Protein AF-A0A382CGW2-F1 (afdb_monomer_lite)

pLDDT: mean 83.64, std 21.21, range [32.06, 98.31]

Foldseek 3Di:
DDDDDDDDDDDDDDDDDDDDPDDDPDDPPQPQQADAPDDFDDWDWDQDPNATWTQDPVRDTAAAPCVVCVVPDDCVVVVVVCVVCDVVRSVVVVVLVVVLCVLLLVQLVCCNGRVDGDDQPDDPSSVVSSVVNVCCVVPPCVPPPHHNDRQTKDDDPPYHIYD

Secondary structure (DSSP, 8-state):
------PPP------------------------B---S-PPPPEEEEETTEEEEE-TTS-EE-BHHHHHHHHS--HHHHHHHHHH-HHHHHHHHHHHHHHHHHHHHHHHHHHHHSSPPP--S-HHHHHHHHHHHHHHHHTGGG---B--SS--EEETTTEEE-

Structure (mmCIF, N/CA/C/O backbone):
data_AF-A0A382CGW2-F1
#
_entry.id   AF-A0A382CGW2-F1
#
loop_
_atom_site.group_PDB
_atom_site.id
_atom_site.type_symbol
_atom_site.label_atom_id
_atom_site.label_alt_id
_atom_site.label_comp_id
_atom_site.label_asym_id
_atom_site.label_entity_id
_atom_site.label_seq_id
_atom_site.pdbx_PDB_ins_code
_atom_site.Cartn_x
_atom_site.Cartn_y
_atom_site.Cartn_z
_atom_site.occupancy
_atom_site.B_iso_or_equiv
_atom_site.auth_seq_id
_atom_site.auth_comp_id
_atom_site.auth_asym_id
_atom_site.auth_atom_id
_atom_site.pdbx_PDB_model_num
ATOM 1 N N . MET A 1 1 ? 32.982 -13.753 -41.985 1.00 44.22 1 MET A N 1
ATOM 2 C CA . MET A 1 1 ? 34.253 -13.202 -41.466 1.00 44.22 1 MET A CA 1
ATOM 3 C C . MET A 1 1 ? 34.739 -12.205 -42.507 1.00 44.22 1 MET A C 1
ATOM 5 O O . MET A 1 1 ? 35.572 -12.526 -43.340 1.00 44.22 1 MET A O 1
ATOM 9 N N . GLU A 1 2 ? 34.082 -11.048 -42.547 1.00 34.72 2 GLU A N 1
ATOM 10 C CA . GLU A 1 2 ? 34.186 -10.069 -43.630 1.00 34.72 2 GLU A CA 1
ATOM 11 C C . GLU A 1 2 ? 34.467 -8.681 -43.047 1.00 34.72 2 GLU A C 1
ATOM 13 O O . GLU A 1 2 ? 33.738 -8.213 -42.178 1.00 34.72 2 GLU A O 1
ATOM 18 N N . LYS A 1 3 ? 35.515 -8.052 -43.595 1.00 36.25 3 LYS A N 1
ATOM 19 C CA . LYS A 1 3 ? 35.809 -6.609 -43.636 1.00 36.25 3 LYS A CA 1
ATOM 20 C C . LYS A 1 3 ? 36.125 -5.887 -42.319 1.00 36.25 3 LYS A C 1
ATOM 22 O O . LYS A 1 3 ? 35.376 -5.044 -41.843 1.00 36.25 3 LYS A O 1
ATOM 27 N N . TYR A 1 4 ? 37.358 -6.092 -41.857 1.00 40.78 4 TYR A N 1
ATOM 28 C CA . TYR A 1 4 ? 38.163 -5.021 -41.261 1.00 40.78 4 TYR A CA 1
ATOM 29 C C . TYR A 1 4 ? 38.607 -4.062 -42.378 1.00 40.78 4 TYR A C 1
ATOM 31 O O . TYR A 1 4 ? 39.381 -4.465 -43.245 1.00 40.78 4 TYR A O 1
ATOM 39 N N . ILE A 1 5 ? 38.140 -2.813 -42.369 1.00 45.03 5 ILE A N 1
ATOM 40 C CA . ILE A 1 5 ? 38.744 -1.731 -43.157 1.00 45.03 5 ILE A CA 1
ATOM 41 C C . ILE A 1 5 ? 39.208 -0.651 -42.182 1.00 45.03 5 ILE A C 1
ATOM 43 O O . ILE A 1 5 ? 38.418 0.007 -41.513 1.00 45.03 5 ILE A O 1
ATOM 47 N N . MET A 1 6 ? 40.532 -0.561 -42.096 1.00 38.56 6 MET A N 1
ATOM 48 C CA . MET A 1 6 ? 41.325 0.445 -41.405 1.00 38.56 6 MET A CA 1
ATOM 49 C C . MET A 1 6 ? 41.441 1.690 -42.285 1.00 38.56 6 MET A C 1
ATOM 51 O O . MET A 1 6 ? 42.332 1.747 -43.135 1.00 38.56 6 MET A O 1
ATOM 55 N N . GLU A 1 7 ? 40.602 2.702 -42.075 1.00 43.59 7 GLU A N 1
ATOM 56 C CA . GLU A 1 7 ? 40.864 4.018 -42.663 1.00 43.59 7 GLU A CA 1
ATOM 57 C C . GLU A 1 7 ? 41.687 4.892 -41.718 1.00 43.59 7 GLU A C 1
ATOM 59 O O . GLU A 1 7 ? 41.378 5.099 -40.545 1.00 43.59 7 GLU A O 1
ATOM 64 N N . HIS A 1 8 ? 42.817 5.313 -42.276 1.00 38.75 8 HIS A N 1
ATOM 65 C CA . HIS A 1 8 ? 43.905 6.014 -41.636 1.00 38.75 8 HIS A CA 1
ATOM 66 C C . HIS A 1 8 ? 43.581 7.489 -41.397 1.00 38.75 8 HIS A C 1
ATOM 68 O O . HIS A 1 8 ? 43.005 8.191 -42.224 1.00 38.75 8 HIS A O 1
ATOM 74 N N . ILE A 1 9 ? 44.080 7.934 -40.252 1.00 35.62 9 ILE A N 1
ATOM 75 C CA . ILE A 1 9 ? 44.274 9.301 -39.787 1.00 35.62 9 ILE A CA 1
ATOM 76 C C . ILE A 1 9 ? 44.936 10.172 -40.864 1.00 35.62 9 ILE A C 1
ATOM 78 O O . ILE A 1 9 ? 46.067 9.904 -41.259 1.00 35.62 9 ILE A O 1
ATOM 82 N N . LEU A 1 10 ? 44.292 11.283 -41.227 1.00 32.94 10 LEU A N 1
ATOM 83 C CA . LEU A 1 10 ? 44.952 12.479 -41.760 1.00 32.94 10 LEU A CA 1
ATOM 84 C C . LEU A 1 10 ? 44.208 13.731 -41.266 1.00 32.94 10 LEU A C 1
ATOM 86 O O . LEU A 1 10 ? 43.378 14.297 -41.970 1.00 32.94 10 LEU A O 1
ATOM 90 N N . VAL A 1 11 ? 44.519 14.184 -40.048 1.00 38.72 11 VAL A N 1
ATOM 91 C CA . VAL A 1 11 ? 44.138 15.529 -39.584 1.00 38.72 11 VAL A CA 1
ATOM 92 C C . VAL A 1 11 ? 45.384 16.406 -39.619 1.00 38.72 11 VAL A C 1
ATOM 94 O O . VAL A 1 11 ? 46.291 16.261 -38.801 1.00 38.72 11 VAL A O 1
ATOM 97 N N . LYS A 1 12 ? 45.435 17.305 -40.608 1.00 38.62 12 LYS A N 1
ATOM 98 C CA . LYS A 1 12 ? 46.394 18.412 -40.656 1.00 38.62 12 LYS A CA 1
ATOM 99 C C . LYS A 1 12 ? 46.045 19.423 -39.559 1.00 38.62 12 LYS A C 1
ATOM 101 O O . LYS A 1 12 ? 44.896 19.827 -39.422 1.00 38.62 12 LYS A O 1
ATOM 106 N N . HIS A 1 13 ? 47.060 19.817 -38.799 1.00 35.34 13 HIS A N 1
ATOM 107 C CA . HIS A 1 13 ? 47.051 20.923 -37.842 1.00 35.34 13 HIS A CA 1
ATOM 108 C C . HIS A 1 13 ? 46.868 22.271 -38.560 1.00 35.34 13 HIS A C 1
ATOM 110 O O . HIS A 1 13 ? 47.618 22.532 -39.498 1.00 35.34 13 HIS A O 1
ATOM 116 N N . GLN A 1 14 ? 45.957 23.127 -38.077 1.00 34.22 14 GLN A N 1
ATOM 117 C CA . GLN A 1 14 ? 46.164 24.581 -37.954 1.00 34.22 14 GLN A CA 1
ATOM 118 C C . GLN A 1 14 ? 45.069 25.242 -37.083 1.00 34.22 14 GLN A C 1
ATOM 120 O O . GLN A 1 14 ? 43.894 25.226 -37.424 1.00 34.22 14 GLN A O 1
ATOM 125 N N . GLU A 1 15 ? 45.521 25.729 -35.922 1.00 34.91 15 GLU A N 1
ATOM 126 C CA . GLU A 1 15 ? 45.178 26.950 -35.164 1.00 34.91 15 GLU A CA 1
ATOM 127 C C . GLU A 1 15 ? 43.746 27.528 -35.141 1.00 34.91 15 GLU A C 1
ATOM 129 O O . GLU A 1 15 ? 43.157 27.855 -36.165 1.00 34.91 15 GLU A O 1
ATOM 134 N N . GLY A 1 16 ? 43.278 27.839 -33.921 1.00 32.06 16 GLY A N 1
ATOM 135 C CA . GLY A 1 16 ? 42.316 28.923 -33.676 1.00 32.06 16 GLY A CA 1
ATOM 136 C C . GLY A 1 16 ? 41.074 28.517 -32.886 1.00 32.06 16 GLY A C 1
ATOM 137 O O . GLY A 1 16 ? 40.028 28.236 -33.456 1.00 32.06 16 GLY A O 1
ATOM 138 N N . ALA A 1 17 ? 41.177 28.514 -31.557 1.00 42.03 17 ALA A N 1
ATOM 139 C CA . ALA A 1 17 ? 40.049 28.324 -30.652 1.00 42.03 17 ALA A CA 1
ATOM 140 C C . ALA A 1 17 ? 39.025 29.463 -30.784 1.00 42.03 17 ALA A C 1
ATOM 142 O O . ALA A 1 17 ? 39.394 30.615 -30.575 1.00 42.03 17 ALA A O 1
ATOM 143 N N . LEU A 1 18 ? 37.757 29.132 -31.067 1.00 34.47 18 LEU A N 1
ATOM 144 C CA . LEU A 1 18 ? 36.552 29.857 -30.634 1.00 34.47 18 LEU A CA 1
ATOM 145 C C . LEU A 1 18 ? 35.270 29.109 -31.083 1.00 34.47 18 LEU A C 1
ATOM 147 O O . LEU A 1 18 ? 35.151 28.705 -32.234 1.00 34.47 18 LEU A O 1
ATOM 151 N N . TRP A 1 19 ? 34.312 29.015 -30.148 1.00 32.31 19 TRP A N 1
ATOM 152 C CA . TRP A 1 19 ? 32.896 28.602 -30.270 1.00 32.31 19 TRP A CA 1
ATOM 153 C C . TRP A 1 19 ? 32.557 27.099 -30.311 1.00 32.31 19 TRP A C 1
ATOM 155 O O . TRP A 1 19 ? 32.670 26.440 -31.336 1.00 32.31 19 TRP A O 1
ATOM 165 N N . LEU A 1 20 ? 32.005 26.587 -29.201 1.00 33.84 20 LEU A N 1
ATOM 166 C CA . LEU A 1 20 ? 30.578 26.228 -29.056 1.00 33.84 20 LEU A CA 1
ATOM 167 C C . LEU A 1 20 ? 30.388 25.345 -27.809 1.00 33.84 20 LEU A C 1
ATOM 169 O O . LEU A 1 20 ? 30.514 24.124 -27.846 1.00 33.84 20 LEU A O 1
ATOM 173 N N . THR A 1 21 ? 30.020 25.963 -26.687 1.00 50.06 21 THR A N 1
ATOM 174 C CA . THR A 1 21 ? 29.277 25.258 -25.641 1.00 50.06 21 THR A CA 1
ATOM 175 C C . THR A 1 21 ? 27.887 24.955 -26.190 1.00 50.06 21 THR A C 1
ATOM 177 O O . THR A 1 21 ? 27.061 25.862 -26.279 1.00 50.06 21 THR A O 1
ATOM 180 N N . SER A 1 22 ? 27.618 23.710 -26.577 1.00 35.59 22 SER A N 1
ATOM 181 C CA . SER A 1 22 ? 26.261 23.156 -26.610 1.00 35.59 22 SER A CA 1
ATOM 182 C C . SER A 1 22 ? 26.280 21.646 -26.827 1.00 35.59 22 SER A C 1
ATOM 184 O O . SER A 1 22 ? 26.642 21.156 -27.889 1.00 35.59 22 SER A O 1
ATOM 186 N N . SER A 1 23 ? 25.783 20.953 -25.803 1.00 46.97 23 SER A N 1
ATOM 187 C CA . SER A 1 23 ? 24.765 19.913 -25.956 1.00 46.97 23 SER A CA 1
ATOM 188 C C . SER A 1 23 ? 25.161 18.629 -26.675 1.00 46.97 23 SER A C 1
ATOM 190 O O . SER A 1 23 ? 24.874 18.473 -27.852 1.00 46.97 23 SER A O 1
ATOM 192 N N . LEU A 1 24 ? 25.612 17.629 -25.916 1.00 40.69 24 LEU A N 1
ATOM 193 C CA . LEU A 1 24 ? 25.262 16.236 -26.203 1.00 40.69 24 LEU A CA 1
ATOM 194 C C . LEU A 1 24 ? 25.009 15.492 -24.885 1.00 40.69 24 LEU A C 1
ATOM 196 O O . LEU A 1 24 ? 25.803 14.694 -24.399 1.00 40.69 24 LEU A O 1
ATOM 200 N N . ASN A 1 25 ? 23.846 15.799 -24.307 1.00 49.62 25 ASN A N 1
ATOM 201 C CA . ASN A 1 25 ? 23.146 14.932 -23.370 1.00 49.62 25 ASN A CA 1
ATOM 202 C C . ASN A 1 25 ? 22.675 13.702 -24.168 1.00 49.62 25 ASN A C 1
ATOM 204 O O . ASN A 1 25 ? 21.566 13.683 -24.699 1.00 49.62 25 ASN A O 1
ATOM 208 N N . ILE A 1 26 ? 23.564 12.730 -24.371 1.00 45.25 26 ILE A N 1
ATOM 209 C CA . ILE A 1 26 ? 23.242 11.492 -25.078 1.00 45.25 26 ILE A CA 1
ATOM 210 C C . ILE A 1 26 ? 22.926 10.435 -24.031 1.00 45.25 26 ILE A C 1
ATOM 212 O O . ILE A 1 26 ? 23.816 9.894 -23.383 1.00 45.25 26 ILE A O 1
ATOM 216 N N . LEU A 1 27 ? 21.635 10.127 -23.939 1.00 46.66 27 LEU A N 1
ATOM 217 C CA . LEU A 1 27 ? 21.099 8.878 -23.411 1.00 46.66 27 LEU A CA 1
ATOM 218 C C . LEU A 1 27 ? 21.374 8.618 -21.922 1.00 46.66 27 LEU A C 1
ATOM 220 O O . LEU A 1 27 ? 21.994 7.623 -21.545 1.00 46.66 27 LEU A O 1
ATOM 224 N N . GLN A 1 28 ? 20.743 9.412 -21.056 1.00 45.84 28 GLN A N 1
ATOM 225 C CA . GLN A 1 28 ? 20.226 8.844 -19.813 1.00 45.84 28 GLN A CA 1
ATOM 226 C C . GLN A 1 28 ? 19.088 7.886 -20.201 1.00 45.84 28 GLN A C 1
ATOM 228 O O . GLN A 1 28 ? 17.922 8.271 -20.255 1.00 45.84 28 GLN A O 1
ATOM 233 N N . TRP A 1 29 ? 19.436 6.651 -20.579 1.00 52.09 29 TRP A N 1
ATOM 234 C CA . TRP A 1 29 ? 18.464 5.568 -20.693 1.00 52.09 29 TRP A CA 1
ATOM 235 C C . TRP A 1 29 ? 17.741 5.501 -19.351 1.00 52.09 29 TRP A C 1
ATOM 237 O O . TRP A 1 29 ? 18.356 5.187 -18.333 1.00 52.09 29 TRP A O 1
ATOM 247 N N . SER A 1 30 ? 16.459 5.867 -19.331 1.00 52.62 30 SER A N 1
ATOM 248 C CA . SER A 1 30 ? 15.607 5.651 -18.166 1.00 52.62 30 SER A CA 1
A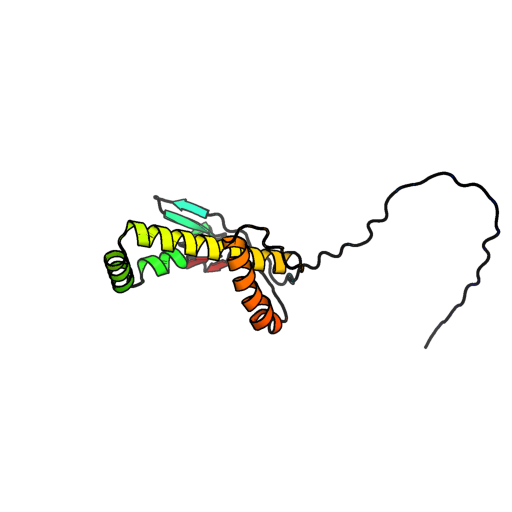TOM 249 C C . SER A 1 30 ? 15.694 4.164 -17.827 1.00 52.62 30 SER A C 1
ATOM 251 O O . SER A 1 30 ? 15.254 3.326 -18.612 1.00 52.62 30 SER A O 1
ATOM 253 N N . ARG A 1 31 ? 16.307 3.832 -16.685 1.00 66.31 31 ARG A N 1
ATOM 254 C CA . ARG A 1 31 ? 16.450 2.462 -16.171 1.00 66.31 31 ARG A CA 1
ATOM 255 C C . ARG A 1 31 ? 15.123 1.940 -15.609 1.00 66.31 31 ARG A C 1
ATOM 257 O O . ARG A 1 31 ? 15.102 1.237 -14.607 1.00 66.31 31 ARG A O 1
ATOM 264 N N . LYS A 1 32 ? 13.997 2.290 -16.231 1.00 80.38 32 LYS A N 1
ATOM 265 C CA . LYS A 1 32 ? 12.685 1.822 -15.797 1.00 80.38 32 LYS A CA 1
ATOM 266 C C . LYS A 1 32 ? 12.657 0.295 -15.859 1.00 80.38 32 LYS A C 1
ATOM 268 O O . LYS A 1 32 ? 12.930 -0.280 -16.910 1.00 80.38 32 LYS A O 1
ATOM 273 N N . LEU A 1 33 ? 12.322 -0.350 -14.741 1.00 92.50 33 LEU A N 1
ATOM 274 C CA . LEU A 1 33 ? 12.312 -1.815 -14.622 1.00 92.50 33 LEU A CA 1
ATOM 275 C C . LEU A 1 33 ? 11.061 -2.444 -15.263 1.00 92.50 33 LEU A C 1
ATOM 277 O O . LEU A 1 33 ? 10.989 -3.659 -15.441 1.00 92.50 33 LEU A O 1
ATOM 281 N N . ILE A 1 34 ? 10.069 -1.622 -15.625 1.00 94.12 34 ILE A N 1
ATOM 282 C CA . ILE A 1 34 ? 8.807 -2.077 -16.214 1.00 94.12 34 ILE A CA 1
ATOM 283 C C . ILE A 1 34 ? 8.964 -2.409 -17.703 1.00 94.12 34 ILE A C 1
ATOM 285 O O . ILE A 1 34 ? 9.243 -1.538 -18.528 1.00 94.12 34 ILE A O 1
ATOM 289 N N . THR A 1 35 ? 8.630 -3.648 -18.059 1.00 93.94 35 THR A N 1
ATOM 290 C CA . THR A 1 35 ? 8.431 -4.109 -19.437 1.00 93.94 35 THR A CA 1
ATOM 291 C C . THR A 1 35 ? 6.961 -3.964 -19.832 1.00 93.94 35 THR A C 1
ATOM 293 O O . THR A 1 35 ? 6.082 -4.619 -19.274 1.00 93.94 35 THR A O 1
ATOM 296 N N . ARG A 1 36 ? 6.665 -3.106 -20.816 1.00 90.75 36 ARG A N 1
ATOM 297 C CA . ARG A 1 36 ? 5.284 -2.840 -21.259 1.00 90.75 36 ARG A CA 1
ATOM 298 C C . ARG A 1 36 ? 4.717 -4.010 -22.064 1.00 90.75 36 ARG A C 1
ATOM 300 O O . ARG A 1 36 ? 4.876 -4.061 -23.280 1.00 90.75 36 ARG A O 1
ATOM 307 N N . ARG A 1 37 ? 4.026 -4.926 -21.383 1.00 93.00 37 ARG A N 1
ATOM 308 C CA . ARG A 1 37 ? 3.338 -6.067 -22.012 1.00 93.00 37 ARG A CA 1
ATOM 309 C C . ARG A 1 37 ? 1.851 -5.820 -22.272 1.00 93.00 37 ARG A C 1
ATOM 311 O O . ARG A 1 37 ? 1.315 -6.317 -23.256 1.00 93.00 37 ARG A O 1
ATOM 318 N N . TYR A 1 38 ? 1.198 -5.050 -21.406 1.00 93.19 38 TYR A N 1
ATOM 319 C CA . TYR A 1 38 ? -0.231 -4.746 -21.486 1.00 93.19 38 TYR A CA 1
ATOM 320 C C . TYR A 1 38 ? -0.468 -3.238 -21.427 1.00 93.19 38 TYR A C 1
ATOM 322 O O . TYR A 1 38 ? 0.333 -2.493 -20.861 1.00 93.19 38 TYR A O 1
ATOM 330 N N . ASN A 1 39 ? -1.585 -2.797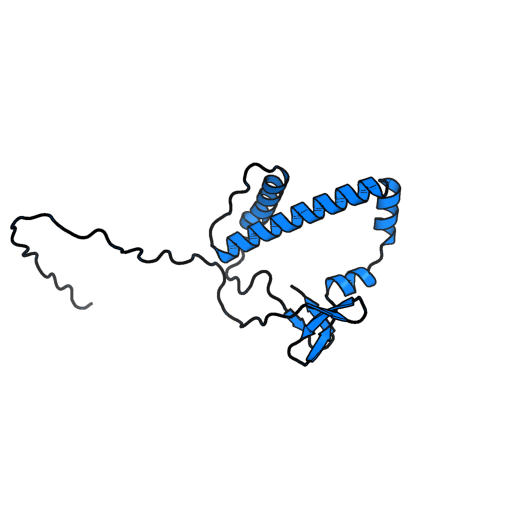 -22.006 1.00 91.00 39 ASN A N 1
ATOM 331 C CA . ASN A 1 39 ? -2.058 -1.426 -21.875 1.00 91.00 39 ASN A CA 1
ATOM 332 C C . ASN A 1 39 ? -3.044 -1.349 -20.702 1.00 91.00 39 ASN A C 1
ATOM 334 O O . ASN A 1 39 ? -4.196 -1.754 -20.842 1.00 91.00 39 ASN A O 1
ATOM 338 N N . TYR A 1 40 ? -2.579 -0.884 -19.543 1.00 91.38 40 TYR A N 1
ATOM 339 C CA . TYR A 1 40 ? -3.426 -0.709 -18.364 1.00 91.38 40 TYR A CA 1
ATOM 340 C C . TYR A 1 40 ? -4.216 0.595 -18.477 1.00 91.38 40 TYR A C 1
ATOM 342 O O . TYR A 1 40 ? -3.634 1.676 -18.555 1.00 91.38 40 TYR A O 1
ATOM 350 N N . GLU A 1 41 ? -5.542 0.496 -18.480 1.00 87.31 41 GLU A N 1
ATOM 351 C CA . GLU A 1 41 ? -6.417 1.664 -18.521 1.00 87.31 41 GLU A CA 1
ATOM 352 C C . GLU A 1 41 ? -6.572 2.290 -17.132 1.00 87.31 41 GLU A C 1
ATOM 354 O O . GLU A 1 41 ? -6.776 1.604 -16.128 1.00 87.31 41 GLU A O 1
ATOM 359 N N . THR A 1 42 ? -6.517 3.620 -17.071 1.00 86.62 42 THR A N 1
ATOM 360 C CA . THR A 1 42 ? -6.776 4.348 -15.830 1.00 86.62 42 THR A CA 1
ATOM 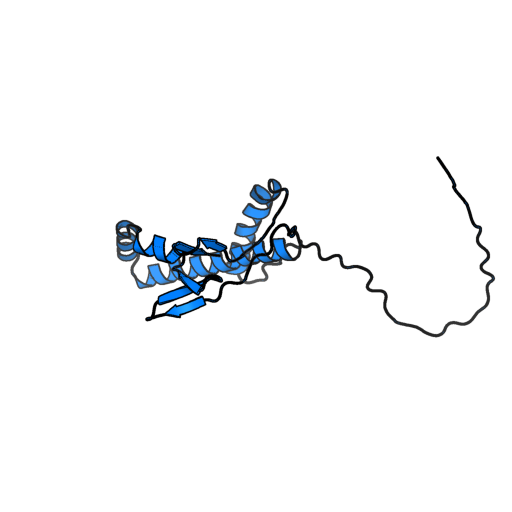361 C C . THR A 1 42 ? -8.262 4.303 -15.501 1.00 86.62 42 THR A C 1
ATOM 363 O O . THR A 1 42 ? -9.095 4.784 -16.270 1.00 86.62 42 THR A O 1
ATOM 366 N N . LEU A 1 43 ? -8.595 3.802 -14.314 1.00 89.50 43 LEU A N 1
ATOM 367 C CA . LEU A 1 43 ? -9.961 3.812 -13.802 1.00 89.50 43 LEU A CA 1
ATOM 368 C C . LEU A 1 43 ? -10.219 5.096 -13.010 1.00 89.50 43 LEU A C 1
ATOM 370 O O . LEU A 1 43 ? -9.446 5.465 -12.121 1.00 89.50 43 LEU A O 1
ATOM 374 N N . LYS A 1 44 ? -11.329 5.778 -13.303 1.00 87.81 44 LYS A N 1
ATOM 375 C CA . LYS A 1 44 ? -11.747 6.956 -12.531 1.00 87.81 44 LYS A CA 1
ATOM 376 C C . LYS A 1 44 ? -12.415 6.508 -11.235 1.00 87.81 44 LYS A C 1
ATOM 378 O O . LYS A 1 44 ? -13.164 5.539 -11.222 1.00 87.81 44 LYS A O 1
ATOM 383 N N . LYS A 1 45 ? -12.143 7.215 -10.137 1.00 87.25 45 LYS A N 1
ATOM 384 C CA . LYS A 1 45 ? -12.828 7.008 -8.854 1.00 87.25 45 LYS A CA 1
ATOM 385 C C . LYS A 1 45 ? -13.945 8.039 -8.730 1.00 87.25 45 LYS A C 1
ATOM 387 O O . LYS A 1 45 ? -13.667 9.233 -8.810 1.00 87.25 45 LYS A O 1
ATOM 392 N N . GLU A 1 46 ? -15.169 7.593 -8.486 1.00 85.81 46 GLU A N 1
ATOM 393 C CA . GLU A 1 46 ? -16.342 8.459 -8.333 1.00 85.81 46 GLU A CA 1
ATOM 394 C C . GLU A 1 46 ? -17.038 8.214 -6.994 1.00 85.81 46 GLU A C 1
ATOM 396 O O . GLU A 1 46 ? -16.973 7.123 -6.423 1.00 85.81 46 GLU A O 1
ATOM 401 N N . SER A 1 47 ? -17.680 9.255 -6.462 1.00 84.25 47 SER A N 1
ATOM 402 C CA . SER A 1 47 ? -18.514 9.148 -5.265 1.00 84.25 47 SER A CA 1
ATOM 403 C C . SER A 1 47 ? -19.968 9.032 -5.698 1.00 84.25 47 SER A C 1
ATOM 405 O O . SER A 1 47 ? -20.585 10.023 -6.080 1.00 84.25 47 SER A O 1
ATOM 407 N N . VAL A 1 48 ? -20.507 7.819 -5.645 1.00 80.62 48 VAL A N 1
ATOM 408 C CA . VAL A 1 48 ? -21.902 7.527 -5.982 1.00 80.62 48 VAL A CA 1
ATOM 409 C C . VAL A 1 48 ? -22.624 7.210 -4.681 1.00 80.62 48 VAL A C 1
ATOM 411 O O . VAL A 1 48 ? -22.249 6.273 -3.974 1.00 80.62 48 VAL A O 1
ATOM 414 N N . GLU A 1 49 ? -23.622 8.020 -4.321 1.00 77.38 49 GLU A N 1
ATOM 415 C CA . GLU A 1 49 ? -24.421 7.834 -3.094 1.00 77.38 49 GLU A CA 1
ATOM 416 C C . GLU A 1 49 ? -23.560 7.737 -1.814 1.00 77.38 49 GLU A C 1
ATOM 418 O O . GLU A 1 49 ? -23.782 6.896 -0.943 1.00 77.38 49 GLU A O 1
ATOM 423 N N . GLY A 1 50 ? -22.506 8.556 -1.720 1.00 80.19 50 GLY A N 1
ATOM 424 C CA . GLY A 1 50 ? -21.584 8.555 -0.577 1.00 80.19 50 GLY A CA 1
ATOM 425 C C . GLY A 1 50 ? -20.619 7.362 -0.529 1.00 80.19 50 GLY A C 1
ATOM 426 O O . GLY A 1 50 ? -19.879 7.207 0.444 1.00 80.19 50 GLY A O 1
ATOM 427 N N . ARG A 1 51 ? -20.592 6.518 -1.567 1.00 82.31 51 ARG A N 1
ATOM 428 C CA . ARG A 1 51 ? -19.665 5.389 -1.705 1.00 82.31 51 ARG A CA 1
ATOM 429 C C . ARG A 1 51 ? -18.638 5.687 -2.789 1.00 82.31 51 ARG A C 1
ATOM 431 O O . ARG A 1 51 ? -18.987 6.106 -3.885 1.00 82.31 51 ARG A O 1
ATOM 438 N N . ARG A 1 52 ? -17.362 5.424 -2.496 1.00 84.88 52 ARG A N 1
ATOM 439 C CA . ARG A 1 52 ? -16.277 5.514 -3.483 1.00 84.88 52 ARG A CA 1
ATOM 440 C C . ARG A 1 52 ? -16.286 4.257 -4.351 1.00 84.88 52 ARG A C 1
ATOM 442 O O . ARG A 1 52 ? -16.021 3.170 -3.837 1.00 84.88 52 ARG A O 1
ATOM 449 N N . LEU A 1 53 ? -16.586 4.415 -5.634 1.00 90.06 53 LEU A N 1
ATOM 450 C CA . LEU A 1 53 ? -16.596 3.357 -6.644 1.00 90.06 53 LEU A CA 1
ATOM 451 C C . LEU A 1 53 ? -15.558 3.654 -7.731 1.00 90.06 53 LEU A C 1
ATOM 453 O O . LEU A 1 53 ? -15.115 4.791 -7.887 1.00 90.06 53 LEU A O 1
ATOM 457 N N . TYR A 1 54 ? -15.170 2.622 -8.469 1.00 89.94 54 TYR A N 1
ATOM 458 C CA . TYR A 1 54 ? -14.398 2.749 -9.699 1.00 89.94 54 TYR A CA 1
ATOM 459 C C . TYR A 1 54 ? -15.344 2.732 -10.894 1.00 89.94 54 TYR A C 1
ATOM 461 O O . TYR A 1 54 ? -16.132 1.796 -11.025 1.00 89.94 54 TYR A O 1
ATOM 469 N N . SER A 1 55 ? -15.239 3.740 -11.753 1.00 90.38 55 SER A N 1
ATOM 470 C CA . SER A 1 55 ? -15.926 3.805 -13.040 1.00 90.38 55 SER A CA 1
ATOM 471 C C . SER A 1 55 ? -15.161 2.956 -14.044 1.00 90.38 55 SER A C 1
ATOM 473 O O . SER A 1 55 ? -14.006 3.249 -14.373 1.00 90.38 55 SER A O 1
ATOM 475 N N . CYS A 1 56 ? -15.795 1.885 -14.500 1.00 85.38 56 CYS A N 1
ATOM 476 C CA . CYS A 1 56 ? -15.231 0.945 -15.449 1.00 85.38 56 CYS A CA 1
ATOM 477 C C . CYS A 1 56 ? -15.482 1.404 -16.900 1.00 85.38 56 CYS A C 1
ATOM 479 O O . CYS A 1 56 ? -16.507 2.028 -17.185 1.00 85.38 56 CYS A O 1
ATOM 481 N N . PRO A 1 57 ? -14.584 1.061 -17.843 1.00 84.31 57 PRO A N 1
ATOM 482 C CA . PRO A 1 57 ? -14.747 1.352 -19.272 1.00 84.31 57 PRO A CA 1
ATOM 483 C C . PRO A 1 57 ? -16.034 0.787 -19.891 1.00 84.31 57 PRO A C 1
ATOM 485 O O . PRO A 1 57 ? -16.517 1.299 -20.896 1.00 84.31 57 PRO A O 1
ATOM 488 N N . ASP A 1 58 ? -16.611 -0.250 -19.281 1.00 82.12 58 ASP A N 1
ATOM 489 C CA . ASP A 1 58 ? -17.868 -0.882 -19.691 1.00 82.12 58 ASP A CA 1
ATOM 490 C C . ASP A 1 58 ? -19.131 -0.116 -19.236 1.00 82.12 58 ASP A C 1
ATOM 492 O O . ASP A 1 58 ? -20.250 -0.594 -19.434 1.00 82.12 58 ASP A O 1
ATOM 496 N N . GLY A 1 59 ? -18.961 1.058 -18.616 1.00 83.25 59 GLY A N 1
ATOM 497 C CA . GLY A 1 59 ? -20.037 1.917 -18.121 1.00 83.25 59 GLY A CA 1
ATOM 498 C C . GLY A 1 59 ? -20.568 1.542 -16.736 1.00 83.25 59 GLY A C 1
ATOM 499 O O . GLY A 1 59 ? -21.452 2.229 -16.225 1.00 83.25 59 GLY A O 1
ATOM 500 N N . ASN A 1 60 ? -20.050 0.482 -16.107 1.00 86.25 60 ASN A N 1
ATOM 501 C CA . ASN A 1 60 ? -20.444 0.097 -14.753 1.00 86.25 60 ASN A CA 1
ATOM 502 C C . ASN A 1 60 ? -19.596 0.812 -13.693 1.00 86.25 60 ASN A C 1
ATOM 504 O O . ASN A 1 60 ? -18.472 1.236 -13.951 1.00 86.25 60 ASN A O 1
ATOM 508 N N . ALA A 1 61 ? -20.119 0.895 -12.469 1.00 90.12 61 ALA A N 1
ATOM 509 C CA . ALA A 1 61 ? -19.373 1.362 -11.306 1.00 90.12 61 ALA A CA 1
ATOM 510 C C . ALA A 1 61 ? -19.281 0.242 -10.264 1.00 90.12 61 ALA A C 1
ATOM 512 O O . ALA A 1 61 ? -20.300 -0.313 -9.851 1.00 90.12 61 ALA A O 1
ATOM 513 N N . VAL A 1 62 ? -18.065 -0.096 -9.834 1.00 92.25 62 VAL A N 1
ATOM 514 C CA . VAL A 1 62 ? -17.816 -1.240 -8.940 1.00 92.25 62 VAL A CA 1
ATOM 515 C C . VAL A 1 62 ? -17.044 -0.838 -7.687 1.00 92.25 62 VAL A C 1
ATOM 517 O O . VAL A 1 62 ? -16.294 0.140 -7.668 1.00 92.25 62 VAL A O 1
ATOM 520 N N . ALA A 1 63 ? -17.237 -1.591 -6.603 1.00 93.38 63 ALA A N 1
ATOM 521 C CA . ALA A 1 63 ? -16.535 -1.357 -5.345 1.00 93.38 63 ALA A CA 1
ATOM 522 C C . ALA A 1 63 ? -15.067 -1.805 -5.423 1.00 93.38 63 ALA A C 1
ATOM 524 O O . ALA A 1 63 ? -14.693 -2.652 -6.237 1.00 93.38 63 ALA A O 1
ATOM 525 N N . SER A 1 64 ? -14.235 -1.256 -4.533 1.00 93.69 64 SER A N 1
ATOM 526 C CA . SER A 1 64 ? -12.853 -1.716 -4.404 1.00 93.69 64 SER A CA 1
ATOM 527 C C . SER A 1 64 ? -12.769 -3.076 -3.706 1.00 93.69 64 SER A C 1
ATOM 529 O O . SER A 1 64 ? -13.580 -3.355 -2.815 1.00 93.69 64 SER A O 1
ATOM 531 N N . VAL A 1 65 ? -11.750 -3.879 -4.028 1.00 94.06 65 VAL A N 1
ATOM 532 C CA . VAL A 1 65 ? -11.444 -5.124 -3.294 1.00 94.06 65 VAL A CA 1
ATOM 533 C C . VAL A 1 65 ? -11.348 -4.855 -1.787 1.00 94.06 65 VAL A C 1
ATOM 535 O O . VAL A 1 65 ? -11.993 -5.535 -0.991 1.00 94.06 65 VAL A O 1
ATOM 538 N N . THR A 1 66 ? -10.642 -3.796 -1.384 1.00 92.06 66 THR A N 1
ATOM 539 C CA . THR A 1 66 ? -10.496 -3.400 0.025 1.00 92.06 66 THR A CA 1
ATOM 540 C C . THR A 1 66 ? -11.834 -3.061 0.683 1.00 92.06 66 THR A C 1
ATOM 542 O O . THR A 1 66 ? -12.054 -3.410 1.838 1.00 92.06 66 THR A O 1
ATOM 545 N N . THR A 1 67 ? -12.756 -2.416 -0.038 1.00 92.94 67 THR A N 1
ATOM 546 C CA . THR A 1 67 ? -14.100 -2.097 0.471 1.00 92.94 67 THR A CA 1
ATOM 547 C C . THR A 1 67 ? -14.918 -3.357 0.713 1.00 92.94 67 THR A C 1
ATOM 549 O O . THR A 1 67 ? -15.610 -3.441 1.726 1.00 92.94 67 THR A O 1
ATOM 552 N N . ILE A 1 68 ? -14.849 -4.322 -0.205 1.00 94.00 68 ILE A N 1
ATOM 553 C CA . ILE A 1 68 ? -15.551 -5.599 -0.066 1.00 94.00 68 ILE A CA 1
ATOM 554 C C . ILE A 1 68 ? -14.990 -6.343 1.148 1.00 94.00 68 ILE A C 1
ATOM 556 O O . ILE A 1 68 ? -15.742 -6.625 2.078 1.00 94.00 68 ILE A O 1
ATOM 560 N N . LEU A 1 69 ? -13.669 -6.545 1.200 1.00 95.00 69 LEU A N 1
ATOM 561 C CA . LEU A 1 69 ? -13.002 -7.240 2.306 1.00 95.00 69 LEU A CA 1
ATOM 562 C C . LEU A 1 69 ? -13.236 -6.558 3.659 1.00 95.00 69 LEU A C 1
ATOM 564 O O . LEU A 1 69 ? -13.420 -7.233 4.668 1.00 95.00 69 LEU A O 1
ATOM 568 N N . ASP A 1 70 ? -13.258 -5.223 3.712 1.00 92.94 70 ASP A N 1
ATOM 569 C CA . ASP A 1 70 ? -13.518 -4.505 4.960 1.00 92.94 70 ASP A CA 1
ATOM 570 C C . ASP A 1 70 ? -14.943 -4.710 5.488 1.00 92.94 70 ASP A C 1
ATOM 572 O O . ASP A 1 70 ? -15.139 -4.757 6.704 1.00 92.94 70 ASP A O 1
ATOM 576 N N . ARG A 1 71 ? -15.923 -4.853 4.589 1.00 93.06 71 ARG A N 1
ATOM 577 C CA . ARG A 1 71 ? -17.325 -5.096 4.952 1.00 93.06 71 ARG A CA 1
ATOM 578 C C . ARG A 1 71 ? -17.606 -6.548 5.319 1.00 93.06 71 ARG A C 1
ATOM 580 O O . ARG A 1 71 ? -18.566 -6.791 6.040 1.00 93.06 71 ARG A O 1
ATOM 587 N N . THR A 1 72 ? -16.808 -7.491 4.823 1.00 95.50 72 THR A N 1
ATOM 588 C CA . THR A 1 72 ? -17.051 -8.928 5.014 1.00 95.50 72 THR A CA 1
ATOM 589 C C . THR A 1 72 ? -16.166 -9.573 6.078 1.00 95.50 72 THR A C 1
ATOM 591 O O . THR A 1 72 ? -16.452 -10.695 6.485 1.00 95.50 72 THR A O 1
ATOM 594 N N . LYS A 1 73 ? -15.086 -8.919 6.524 1.00 95.44 73 LYS A N 1
ATOM 595 C CA . LYS A 1 73 ? -14.198 -9.473 7.558 1.00 95.44 73 LYS A CA 1
ATOM 596 C C . LYS A 1 73 ? -14.799 -9.369 8.960 1.00 95.44 73 LYS A C 1
ATOM 598 O O . LYS A 1 73 ? -15.434 -8.371 9.302 1.00 95.44 73 LYS A O 1
ATOM 603 N N . ASP A 1 74 ? -14.505 -10.362 9.796 1.00 97.00 74 ASP A N 1
ATOM 604 C CA . ASP A 1 74 ? -14.751 -10.271 11.234 1.00 97.00 74 ASP A CA 1
ATOM 605 C C . ASP A 1 74 ? -13.785 -9.255 11.870 1.00 97.00 74 ASP A C 1
ATOM 607 O O . ASP A 1 74 ? -12.570 -9.304 11.667 1.00 97.00 74 ASP A O 1
ATOM 611 N N . LYS A 1 75 ? -14.338 -8.307 12.631 1.00 96.12 75 LYS A N 1
ATOM 612 C CA . LYS A 1 75 ? -13.595 -7.236 13.314 1.00 96.12 75 LYS A CA 1
ATOM 613 C C . LYS A 1 75 ? -13.544 -7.431 14.830 1.00 96.12 75 LYS A C 1
ATOM 615 O O . LYS A 1 75 ? -13.022 -6.560 15.519 1.00 96.12 75 LYS A O 1
ATOM 620 N N . THR A 1 76 ? -14.055 -8.544 15.360 1.00 97.81 76 THR A N 1
ATOM 621 C CA . THR A 1 76 ? -14.179 -8.784 16.807 1.00 97.81 76 THR A CA 1
ATOM 622 C C . THR A 1 76 ? -12.843 -8.622 17.530 1.00 97.81 76 THR A C 1
ATOM 624 O O . THR A 1 76 ? -12.716 -7.756 18.394 1.00 97.81 76 THR A O 1
ATOM 627 N N . GLN A 1 77 ? -11.806 -9.348 17.102 1.00 97.12 77 GLN A N 1
ATOM 628 C CA . GLN A 1 77 ? -10.482 -9.286 17.738 1.00 97.12 77 GLN A CA 1
ATOM 629 C C . GLN A 1 77 ? -9.817 -7.909 17.607 1.00 97.12 77 GLN A C 1
ATOM 631 O O . GLN A 1 77 ? -9.161 -7.441 18.539 1.00 97.12 77 GLN A O 1
ATOM 636 N N . LEU A 1 78 ? -10.008 -7.235 16.466 1.00 95.94 78 LEU A N 1
ATOM 637 C CA . LEU A 1 78 ? -9.497 -5.881 16.257 1.00 95.94 78 LEU A CA 1
ATOM 638 C C . LEU A 1 78 ? -10.176 -4.897 17.216 1.00 95.94 78 LEU A C 1
ATOM 640 O O . LEU A 1 78 ? -9.496 -4.101 17.856 1.00 95.94 78 LEU A O 1
ATOM 644 N N . ASN A 1 79 ? -11.497 -4.980 17.367 1.00 96.69 79 ASN A N 1
ATOM 645 C CA . ASN A 1 79 ? -12.263 -4.128 18.275 1.00 96.69 79 ASN A CA 1
ATOM 646 C C . ASN A 1 79 ? -11.887 -4.378 19.741 1.00 96.69 79 ASN A C 1
ATOM 648 O O . ASN A 1 79 ? -11.755 -3.436 20.518 1.00 96.69 79 ASN A O 1
ATOM 652 N N . GLU A 1 80 ? -11.677 -5.634 20.133 1.00 98.06 80 GLU A N 1
ATOM 653 C CA . GLU A 1 80 ? -11.187 -5.970 21.471 1.00 98.06 80 GLU A CA 1
ATOM 654 C C . GLU A 1 80 ? -9.780 -5.427 21.718 1.00 98.06 80 GLU A C 1
ATOM 656 O O . GLU A 1 80 ? -9.516 -4.869 22.781 1.00 98.06 80 GLU A O 1
ATOM 661 N N . TRP A 1 81 ? -8.881 -5.534 20.736 1.00 98.19 81 TRP A N 1
ATOM 662 C CA . TRP A 1 81 ? -7.556 -4.925 20.818 1.00 98.19 81 TRP A CA 1
ATOM 663 C C . TRP A 1 81 ? -7.639 -3.402 20.979 1.00 98.19 81 TRP A C 1
ATOM 665 O O . TRP A 1 81 ? -6.990 -2.862 21.875 1.00 98.19 81 TRP A O 1
ATOM 675 N N . ARG A 1 82 ? -8.489 -2.716 20.200 1.00 98.06 82 ARG A N 1
ATOM 676 C CA . ARG A 1 82 ? -8.704 -1.263 20.331 1.00 98.06 82 ARG A CA 1
ATOM 677 C C . ARG A 1 82 ? -9.200 -0.883 21.724 1.00 98.06 82 ARG A C 1
ATOM 679 O O . ARG A 1 82 ? -8.680 0.062 22.308 1.00 98.06 82 ARG A O 1
ATOM 686 N N . LYS A 1 83 ? -10.122 -1.662 22.302 1.00 97.69 83 LYS A N 1
ATOM 687 C CA . LYS A 1 83 ? -10.589 -1.471 23.686 1.00 97.69 83 LYS A CA 1
ATOM 688 C C . LYS A 1 83 ? -9.473 -1.665 24.713 1.00 97.69 83 LYS A C 1
ATOM 690 O O . LYS A 1 83 ? -9.385 -0.878 25.648 1.00 97.69 83 LYS A O 1
ATOM 695 N N . ARG A 1 84 ? -8.619 -2.685 24.545 1.00 98.06 84 ARG A N 1
ATOM 696 C CA . ARG A 1 84 ? -7.489 -2.955 25.456 1.00 98.06 84 ARG A CA 1
ATOM 697 C C . ARG A 1 84 ? -6.422 -1.860 25.414 1.00 98.06 84 ARG A C 1
ATOM 699 O O . ARG A 1 84 ? -5.872 -1.520 26.452 1.00 98.06 84 ARG A O 1
ATOM 706 N N . VAL A 1 85 ? -6.118 -1.337 24.227 1.00 97.81 85 VAL A N 1
ATOM 707 C CA . VAL A 1 85 ? -5.089 -0.299 24.025 1.00 97.81 85 VAL A CA 1
ATOM 708 C C . VAL A 1 85 ? -5.628 1.113 24.297 1.00 97.81 85 VAL A C 1
ATOM 710 O O . VAL A 1 85 ? -4.865 2.005 24.659 1.00 97.81 85 VAL A O 1
ATOM 713 N N . GLY A 1 86 ? -6.939 1.312 24.152 1.00 98.31 86 GLY A N 1
ATOM 714 C CA . GLY A 1 86 ? -7.609 2.608 24.199 1.00 98.31 86 GLY A CA 1
ATOM 715 C C . GLY A 1 86 ? -7.753 3.220 22.802 1.00 98.31 86 GLY A C 1
ATOM 716 O O . GLY A 1 86 ? -6.808 3.225 22.015 1.00 98.31 86 GLY A O 1
ATOM 717 N N . GLU A 1 87 ? -8.935 3.765 22.491 1.00 97.00 87 GLU A N 1
ATOM 718 C CA . GLU A 1 87 ? -9.289 4.215 21.131 1.00 97.00 87 GLU A CA 1
ATOM 719 C C . GLU A 1 87 ? -8.334 5.267 20.560 1.00 97.00 87 GLU A C 1
ATOM 721 O O . GLU A 1 87 ? -7.914 5.156 19.408 1.00 97.00 87 GLU A O 1
ATOM 726 N N . GLN A 1 88 ? -7.947 6.260 21.368 1.00 98.00 88 GLN A N 1
ATOM 727 C CA . GLN A 1 88 ? -7.003 7.293 20.940 1.00 98.00 88 GLN A CA 1
ATOM 728 C C . GLN A 1 88 ? -5.647 6.678 20.584 1.00 98.00 88 GLN A C 1
ATOM 730 O O . GLN A 1 88 ? -5.121 6.918 19.498 1.00 98.00 88 GLN A O 1
ATOM 735 N N . LYS A 1 89 ? -5.104 5.829 21.464 1.00 98.25 89 LYS A N 1
ATOM 736 C CA . LYS A 1 89 ? -3.793 5.225 21.234 1.00 98.25 89 LYS A CA 1
ATOM 737 C C . LYS A 1 89 ? -3.815 4.247 20.061 1.00 98.25 89 LYS A C 1
ATOM 739 O O . LYS A 1 89 ? -2.890 4.226 19.253 1.00 98.25 89 LYS A O 1
ATOM 744 N N . ALA A 1 90 ? -4.892 3.480 19.921 1.00 98.25 90 ALA A N 1
ATOM 745 C CA . ALA A 1 90 ? -5.096 2.608 18.774 1.00 98.25 90 ALA A CA 1
ATOM 746 C C . ALA A 1 90 ? -5.160 3.403 17.459 1.00 98.25 90 ALA A C 1
ATOM 748 O O . ALA A 1 90 ? -4.616 2.956 16.446 1.00 98.25 90 ALA A O 1
ATOM 749 N N . GLN A 1 91 ? -5.784 4.586 17.464 1.00 97.94 91 GLN A N 1
ATOM 750 C CA . GLN A 1 91 ? -5.819 5.469 16.300 1.00 97.94 91 GLN A CA 1
ATOM 751 C C . GLN A 1 91 ? -4.432 6.011 15.942 1.00 97.94 91 GLN A C 1
ATOM 753 O O . GLN A 1 91 ? -4.077 5.993 14.763 1.00 97.94 91 GLN A O 1
ATOM 758 N N . GLU A 1 92 ? -3.641 6.444 16.926 1.00 98.06 92 GLU A N 1
ATOM 759 C CA . GLU A 1 92 ? -2.250 6.875 16.716 1.00 98.06 92 GLU A CA 1
ATOM 760 C C . GLU A 1 92 ? -1.424 5.764 16.057 1.00 98.06 92 GLU A C 1
ATOM 762 O O . GLU A 1 92 ? -0.862 5.975 14.985 1.00 98.06 92 GLU A O 1
ATOM 767 N N . ILE A 1 93 ? -1.444 4.557 16.637 1.00 97.88 93 ILE A N 1
ATOM 768 C CA . ILE A 1 93 ? -0.714 3.387 16.121 1.00 97.88 93 ILE A CA 1
ATOM 769 C C . ILE A 1 93 ? -1.145 3.063 14.687 1.00 97.88 93 ILE A C 1
ATOM 771 O O . ILE A 1 93 ? -0.309 2.852 13.813 1.00 97.88 93 ILE A O 1
ATOM 775 N N . THR A 1 94 ? -2.455 3.045 14.427 1.00 96.94 94 THR A N 1
ATOM 776 C CA . THR A 1 94 ? -2.986 2.732 13.091 1.00 96.94 94 THR A CA 1
ATOM 777 C C . THR A 1 94 ? -2.559 3.782 12.063 1.00 96.94 94 THR A C 1
ATOM 779 O O . THR A 1 94 ? -2.207 3.439 10.936 1.00 96.94 94 THR A O 1
ATOM 782 N N . THR A 1 95 ? -2.573 5.062 12.445 1.00 96.75 95 THR A N 1
ATOM 783 C CA . THR A 1 95 ? -2.212 6.182 11.561 1.00 96.75 95 THR A CA 1
ATOM 784 C C . THR A 1 95 ? -0.724 6.164 11.229 1.00 96.75 95 THR A C 1
ATOM 786 O O . THR A 1 95 ? -0.347 6.341 10.068 1.00 96.75 95 THR A O 1
ATOM 789 N N . GLU A 1 96 ? 0.122 5.911 12.227 1.00 96.56 96 GLU A N 1
ATOM 790 C CA . GLU A 1 96 ? 1.564 5.768 12.047 1.00 96.56 96 GLU A CA 1
ATOM 791 C C . GLU A 1 96 ? 1.882 4.580 11.132 1.00 96.56 96 GLU A C 1
ATOM 793 O O . GLU A 1 96 ? 2.547 4.756 10.110 1.00 96.56 96 GLU A O 1
ATOM 798 N N . ALA A 1 97 ? 1.315 3.403 11.418 1.00 97.00 97 ALA A N 1
ATOM 799 C CA . ALA A 1 97 ? 1.516 2.201 10.613 1.00 97.00 97 ALA A CA 1
ATOM 800 C C . ALA A 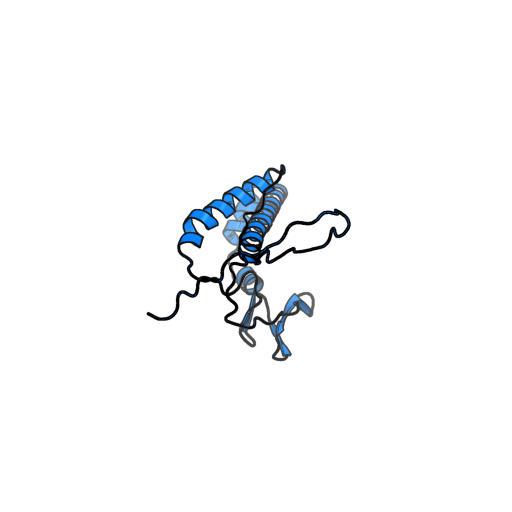1 97 ? 1.081 2.399 9.149 1.00 97.00 97 ALA A C 1
ATOM 802 O O . ALA A 1 97 ? 1.816 2.038 8.228 1.00 97.00 97 ALA A O 1
ATOM 803 N N . ALA A 1 98 ? -0.076 3.030 8.916 1.00 96.50 98 ALA A N 1
ATOM 804 C CA . ALA A 1 98 ? -0.547 3.349 7.568 1.00 96.50 98 ALA A CA 1
ATOM 805 C C . ALA A 1 98 ? 0.384 4.336 6.841 1.00 96.50 98 ALA A C 1
ATOM 807 O O . ALA A 1 98 ? 0.641 4.192 5.642 1.00 96.50 98 ALA A O 1
ATOM 808 N N . SER A 1 99 ? 0.924 5.321 7.564 1.00 95.88 99 SER A N 1
ATOM 809 C CA . SER A 1 99 ? 1.849 6.314 7.008 1.00 95.88 99 SER A CA 1
ATOM 810 C C . SER A 1 99 ? 3.192 5.692 6.620 1.00 95.88 99 SER A C 1
ATOM 812 O O . SER A 1 99 ? 3.708 5.980 5.539 1.00 95.88 99 SER A O 1
ATOM 814 N N . VAL A 1 100 ? 3.742 4.814 7.464 1.00 97.62 100 VAL A N 1
ATOM 815 C CA . VAL A 1 100 ? 4.970 4.057 7.169 1.00 97.62 100 VAL A CA 1
ATOM 816 C C . VAL A 1 100 ? 4.751 3.134 5.970 1.00 97.62 100 VAL A C 1
ATOM 818 O O . VAL A 1 100 ? 5.549 3.157 5.035 1.00 97.62 100 VAL A O 1
ATOM 821 N N . GLY A 1 101 ? 3.636 2.397 5.934 1.00 97.25 101 GLY A N 1
ATOM 822 C CA . GLY A 1 101 ? 3.287 1.527 4.806 1.00 97.25 101 GLY A CA 1
ATOM 823 C C . GLY A 1 101 ? 3.171 2.281 3.478 1.00 97.25 101 GLY A C 1
ATOM 824 O O . GLY A 1 101 ? 3.731 1.847 2.475 1.00 97.25 101 GLY A O 1
ATOM 825 N N . THR A 1 102 ? 2.539 3.459 3.484 1.00 97.00 102 THR A N 1
ATOM 826 C CA . THR A 1 102 ? 2.423 4.317 2.288 1.00 97.00 102 THR A CA 1
ATOM 827 C C . THR A 1 102 ? 3.798 4.735 1.756 1.00 97.00 102 THR A C 1
ATOM 829 O O . THR A 1 102 ? 4.044 4.692 0.553 1.00 97.00 102 THR A O 1
ATOM 832 N N . ARG A 1 103 ? 4.725 5.112 2.646 1.00 97.31 103 ARG A N 1
ATOM 833 C CA . ARG A 1 103 ? 6.099 5.480 2.260 1.00 97.31 103 ARG A CA 1
ATOM 834 C C . ARG A 1 103 ? 6.890 4.283 1.743 1.00 97.31 103 ARG A C 1
ATOM 836 O O . ARG A 1 103 ? 7.644 4.425 0.789 1.00 97.31 103 ARG A O 1
ATOM 843 N N . MET A 1 104 ? 6.699 3.118 2.357 1.00 98.06 104 MET A N 1
ATOM 844 C CA . MET A 1 104 ? 7.362 1.877 1.962 1.00 98.06 104 MET A CA 1
ATOM 845 C C . MET A 1 104 ? 6.972 1.492 0.528 1.00 98.06 104 MET A C 1
ATOM 847 O O . MET A 1 104 ? 7.857 1.284 -0.300 1.00 98.06 104 MET A O 1
ATOM 851 N N . HIS A 1 105 ? 5.671 1.519 0.204 1.00 97.75 105 HIS A N 1
ATOM 852 C CA . HIS A 1 105 ? 5.188 1.321 -1.169 1.00 97.75 105 HIS A CA 1
ATOM 853 C C . HIS A 1 105 ? 5.799 2.339 -2.131 1.00 97.75 105 HIS A C 1
ATOM 855 O O . HIS A 1 105 ? 6.260 1.958 -3.203 1.00 97.75 105 HIS A O 1
ATOM 861 N N . LYS A 1 106 ? 5.878 3.616 -1.728 1.00 97.19 106 LYS A N 1
ATOM 862 C CA . LYS A 1 106 ? 6.451 4.659 -2.580 1.00 97.19 106 LYS A CA 1
ATOM 863 C C . LYS A 1 106 ? 7.916 4.394 -2.939 1.00 97.19 106 LYS A C 1
ATOM 865 O O . LYS A 1 106 ? 8.298 4.574 -4.087 1.00 97.19 106 LYS A O 1
ATOM 870 N N . PHE A 1 107 ? 8.730 3.916 -1.997 1.00 97.88 107 PHE A N 1
ATOM 871 C CA . PHE A 1 107 ? 10.123 3.573 -2.299 1.00 97.88 107 PHE A CA 1
ATOM 872 C C . PHE A 1 107 ? 10.256 2.416 -3.292 1.00 97.88 107 PHE A C 1
ATOM 874 O O . PHE A 1 107 ? 11.136 2.453 -4.152 1.00 97.88 107 PHE A O 1
ATOM 881 N N . LEU A 1 108 ? 9.386 1.408 -3.194 1.00 97.50 108 LEU A N 1
ATOM 882 C CA . LEU A 1 108 ? 9.348 0.311 -4.161 1.00 97.50 108 LEU A CA 1
ATOM 883 C C . LEU A 1 108 ? 8.875 0.794 -5.534 1.00 97.50 108 LEU A C 1
ATOM 885 O O . LEU A 1 108 ? 9.494 0.449 -6.536 1.00 97.50 108 LEU A O 1
ATOM 889 N N . GLU A 1 109 ? 7.827 1.617 -5.577 1.00 96.25 109 GLU A N 1
ATOM 890 C CA . GLU A 1 109 ? 7.317 2.228 -6.807 1.00 96.25 109 GLU A CA 1
ATOM 891 C C . GLU A 1 109 ? 8.412 3.047 -7.505 1.00 96.25 109 GLU A C 1
ATOM 893 O O . GLU A 1 109 ? 8.696 2.813 -8.677 1.00 96.25 109 GLU A O 1
ATOM 898 N N . ASP A 1 110 ? 9.087 3.943 -6.777 1.00 95.75 110 ASP A N 1
ATOM 899 C CA . ASP A 1 110 ? 10.161 4.783 -7.318 1.00 95.75 110 ASP A CA 1
ATOM 900 C C . ASP A 1 110 ? 11.326 3.938 -7.849 1.00 95.75 110 ASP A C 1
ATOM 902 O O . ASP A 1 110 ? 11.855 4.219 -8.928 1.00 95.75 110 ASP A O 1
ATOM 906 N N . TYR A 1 111 ? 11.700 2.871 -7.137 1.00 95.81 111 TYR A N 1
ATOM 907 C CA . TYR A 1 111 ? 12.724 1.937 -7.601 1.00 95.81 111 TYR A CA 1
ATOM 908 C C . TYR A 1 111 ? 12.308 1.217 -8.888 1.00 95.81 111 TYR A C 1
ATOM 910 O O . TYR A 1 111 ? 13.102 1.114 -9.821 1.00 95.81 111 TYR A O 1
ATOM 918 N N . ILE A 1 112 ? 11.061 0.756 -8.977 1.00 95.19 112 ILE A N 1
ATOM 919 C CA . ILE A 1 112 ? 10.533 0.089 -10.173 1.00 95.19 112 ILE A CA 1
ATOM 920 C C . ILE A 1 112 ? 10.460 1.058 -11.363 1.00 95.19 112 ILE A C 1
ATOM 922 O O . ILE A 1 112 ? 10.782 0.690 -12.498 1.00 95.19 112 ILE A O 1
ATOM 926 N N . ASP A 1 113 ? 10.065 2.305 -11.121 1.00 92.44 113 ASP A N 1
ATOM 927 C CA . ASP A 1 113 ? 9.872 3.304 -12.166 1.00 92.44 113 ASP A CA 1
ATOM 928 C C . ASP A 1 113 ? 11.172 3.917 -12.684 1.00 92.44 113 ASP A C 1
ATOM 930 O O . ASP A 1 113 ? 11.252 4.253 -13.869 1.00 92.44 113 ASP A O 1
ATOM 934 N N . THR A 1 114 ? 12.179 4.064 -11.824 1.00 91.94 114 THR A N 1
ATOM 935 C CA . THR A 1 114 ? 13.435 4.749 -12.166 1.00 91.94 114 THR A CA 1
ATOM 936 C C . THR A 1 114 ? 14.621 3.806 -12.327 1.00 91.94 114 THR A C 1
ATOM 938 O O . THR A 1 114 ? 15.550 4.141 -13.057 1.00 91.94 114 THR A O 1
ATOM 941 N N . GLY A 1 115 ? 14.587 2.637 -11.681 1.00 91.25 115 GLY A N 1
ATOM 942 C CA . GLY A 1 115 ? 15.711 1.705 -11.562 1.00 91.25 115 GLY A CA 1
ATOM 943 C C . GLY A 1 115 ? 16.724 2.073 -10.478 1.00 91.25 115 GLY A C 1
ATOM 944 O O . GLY A 1 115 ? 17.632 1.285 -10.205 1.00 91.25 115 GLY A O 1
ATOM 945 N N . ASP A 1 116 ? 16.575 3.236 -9.844 1.00 93.06 116 ASP A N 1
ATOM 946 C CA . ASP A 1 116 ? 17.491 3.745 -8.830 1.00 93.06 116 ASP A CA 1
ATOM 947 C C . ASP A 1 116 ? 16.857 3.640 -7.439 1.00 93.06 116 ASP A C 1
ATOM 949 O O . ASP A 1 116 ? 15.656 3.840 -7.264 1.00 93.06 116 ASP A O 1
ATOM 953 N N . TRP A 1 117 ? 17.655 3.296 -6.421 1.00 94.50 117 TRP A N 1
ATOM 954 C CA . TRP A 1 117 ? 17.134 3.198 -5.057 1.00 94.50 117 TRP A CA 1
ATOM 955 C C . TRP A 1 117 ? 17.009 4.594 -4.424 1.00 94.50 117 TRP A C 1
ATOM 957 O O . TRP A 1 117 ? 18.028 5.274 -4.264 1.00 94.50 117 TRP A O 1
ATOM 967 N N . PRO A 1 118 ? 15.800 5.033 -4.036 1.00 91.94 118 PRO A N 1
ATOM 968 C CA . PRO A 1 118 ? 15.578 6.365 -3.479 1.00 91.94 118 PRO A CA 1
ATOM 969 C C . PRO A 1 118 ? 16.182 6.522 -2.075 1.00 91.94 118 PRO A C 1
ATOM 971 O O . PRO A 1 118 ? 16.116 5.623 -1.233 1.00 91.94 118 PRO A O 1
ATOM 974 N N . ALA A 1 119 ? 16.734 7.706 -1.796 1.00 94.31 119 ALA A N 1
ATOM 975 C CA . ALA A 1 119 ? 17.257 8.050 -0.477 1.00 94.31 119 ALA A CA 1
ATOM 976 C C . ALA A 1 119 ? 16.121 8.378 0.509 1.00 94.31 119 ALA A C 1
ATOM 978 O O . ALA A 1 119 ? 15.218 9.154 0.204 1.00 94.31 119 ALA A O 1
ATOM 979 N N . ALA A 1 120 ? 16.205 7.844 1.729 1.00 94.75 120 ALA A N 1
ATOM 980 C CA . ALA A 1 120 ? 15.165 8.015 2.745 1.00 94.75 120 ALA A CA 1
ATOM 981 C C . ALA A 1 120 ? 15.108 9.419 3.381 1.00 94.75 120 ALA A C 1
ATOM 983 O O . ALA A 1 120 ? 14.085 9.804 3.954 1.00 94.75 120 ALA A O 1
ATOM 984 N N . GLY A 1 121 ? 16.200 10.185 3.305 1.00 94.25 121 GLY A N 1
ATOM 985 C CA . GLY A 1 121 ? 16.356 11.455 4.016 1.00 94.25 121 GLY A CA 1
ATOM 986 C C . GLY A 1 121 ? 16.529 11.283 5.533 1.00 94.25 121 GLY A C 1
ATOM 987 O O . GLY A 1 121 ? 16.891 10.215 6.026 1.00 94.25 121 GLY A O 1
ATOM 988 N N . SER A 1 122 ? 16.292 12.356 6.291 1.00 94.88 122 SER A N 1
ATOM 989 C CA . SER A 1 122 ? 16.515 12.406 7.747 1.00 94.88 122 SER A CA 1
ATOM 990 C C . SER A 1 122 ? 15.295 12.038 8.599 1.00 94.88 122 SER A C 1
ATOM 992 O O . SER A 1 122 ? 15.419 11.904 9.813 1.00 94.88 122 SER A O 1
ATOM 994 N N . ASN A 1 123 ? 14.108 11.900 7.999 1.00 95.25 123 ASN A N 1
ATOM 995 C CA . ASN A 1 123 ? 12.890 11.589 8.743 1.00 95.25 123 ASN A CA 1
ATOM 996 C C . ASN A 1 123 ? 12.916 10.119 9.226 1.00 95.25 123 ASN A C 1
ATOM 998 O O . ASN A 1 123 ? 13.000 9.230 8.375 1.00 95.25 123 ASN A O 1
ATOM 1002 N N . PRO A 1 124 ? 12.766 9.838 10.538 1.00 94.56 124 PRO A N 1
ATOM 1003 C CA . PRO A 1 124 ? 12.836 8.473 11.070 1.00 94.56 124 PRO A CA 1
ATOM 1004 C C . PRO A 1 124 ? 11.816 7.496 10.465 1.00 94.56 124 PRO A C 1
ATOM 1006 O O . PRO A 1 124 ? 12.168 6.368 10.140 1.00 94.56 124 PRO A O 1
ATOM 1009 N N . PHE A 1 125 ? 10.573 7.928 10.226 1.00 94.56 125 PHE A N 1
ATOM 1010 C CA . PHE A 1 125 ? 9.546 7.086 9.593 1.00 94.56 125 PHE A CA 1
ATOM 1011 C C . PHE A 1 125 ? 9.862 6.790 8.126 1.00 94.56 125 PHE A C 1
ATOM 1013 O O . PHE A 1 125 ? 9.482 5.751 7.594 1.00 94.56 125 PHE A O 1
ATOM 1020 N N . SER A 1 126 ? 10.550 7.719 7.462 1.00 96.31 126 SER A N 1
ATOM 1021 C CA . SER A 1 126 ? 11.032 7.539 6.094 1.00 96.31 126 SER A CA 1
ATOM 1022 C C . SER A 1 126 ? 12.184 6.535 6.049 1.00 96.31 126 SER A C 1
ATOM 1024 O O . SER A 1 126 ? 12.190 5.660 5.192 1.00 96.31 126 SER A O 1
ATOM 1026 N N . GLN A 1 127 ? 13.117 6.602 7.003 1.00 97.44 127 GLN A N 1
ATOM 1027 C CA . GLN A 1 127 ? 14.204 5.624 7.145 1.00 97.44 127 GLN A CA 1
ATOM 1028 C C . GLN A 1 127 ? 13.652 4.228 7.423 1.00 97.44 127 GLN A C 1
ATOM 1030 O O . GLN A 1 127 ? 13.934 3.310 6.663 1.00 97.44 127 GLN A O 1
ATOM 1035 N N . GLN A 1 128 ? 12.754 4.103 8.404 1.00 97.25 128 GLN A N 1
ATOM 1036 C CA . GLN A 1 128 ? 12.076 2.843 8.708 1.00 97.25 128 GLN A CA 1
ATOM 1037 C C . GLN A 1 128 ? 11.368 2.259 7.476 1.00 97.25 128 GLN A C 1
ATOM 1039 O O . GLN A 1 128 ? 11.518 1.079 7.174 1.00 97.25 128 GLN A O 1
ATOM 1044 N N . ALA A 1 129 ? 10.608 3.078 6.743 1.00 97.88 129 ALA A N 1
ATOM 1045 C CA . ALA A 1 129 ? 9.927 2.637 5.530 1.00 97.88 129 ALA A CA 1
ATOM 1046 C C . ALA A 1 129 ? 10.904 2.202 4.421 1.00 97.88 129 ALA A C 1
ATOM 1048 O O . ALA A 1 129 ? 10.619 1.241 3.707 1.00 97.88 129 ALA A O 1
ATOM 1049 N N . ASN A 1 130 ? 12.044 2.885 4.274 1.00 98.25 130 ASN A N 1
ATOM 1050 C CA . ASN A 1 130 ? 13.078 2.529 3.302 1.00 98.25 130 ASN A CA 1
ATOM 1051 C C . ASN A 1 130 ? 13.759 1.210 3.674 1.00 98.25 130 ASN A C 1
ATOM 1053 O O . ASN A 1 130 ? 13.910 0.351 2.812 1.00 98.25 130 ASN A O 1
ATOM 1057 N N . ASP A 1 131 ? 14.087 1.017 4.951 1.00 97.75 131 ASP A N 1
ATOM 1058 C CA . ASP A 1 131 ? 14.679 -0.223 5.457 1.00 97.75 131 ASP A CA 1
ATOM 1059 C C . ASP A 1 131 ? 13.726 -1.410 5.252 1.00 97.75 131 ASP A C 1
ATOM 1061 O O . ASP A 1 131 ? 14.140 -2.463 4.769 1.00 97.75 131 ASP A O 1
ATOM 1065 N N . MET A 1 132 ? 12.427 -1.225 5.518 1.00 97.81 132 MET A N 1
ATOM 1066 C CA . MET A 1 132 ? 11.398 -2.231 5.219 1.00 97.81 132 MET A CA 1
ATOM 1067 C C . MET A 1 132 ? 11.318 -2.554 3.720 1.00 97.81 132 MET A C 1
ATOM 1069 O O . MET A 1 132 ? 11.292 -3.725 3.342 1.00 97.81 132 MET A O 1
ATOM 1073 N N . ALA A 1 133 ? 11.293 -1.532 2.859 1.00 98.12 133 ALA A N 1
ATOM 1074 C CA . ALA A 1 133 ? 11.260 -1.715 1.407 1.00 98.12 133 ALA A CA 1
ATOM 1075 C C . ALA A 1 133 ? 12.525 -2.427 0.899 1.00 98.12 133 ALA A C 1
ATOM 1077 O O . ALA A 1 133 ? 12.463 -3.238 -0.026 1.00 98.12 133 ALA A O 1
ATOM 1078 N N . LYS A 1 134 ? 13.680 -2.146 1.511 1.00 97.94 134 LYS A N 1
ATOM 1079 C CA . LYS A 1 134 ? 14.972 -2.714 1.127 1.00 97.94 134 LYS A CA 1
ATOM 1080 C C . LYS A 1 134 ? 14.996 -4.231 1.287 1.00 97.94 134 LYS A C 1
ATOM 1082 O O . LYS A 1 134 ? 15.489 -4.906 0.388 1.00 97.94 134 LYS A O 1
ATOM 1087 N N . VAL A 1 135 ? 14.380 -4.760 2.349 1.00 98.19 135 VAL A N 1
ATOM 1088 C CA . VAL A 1 135 ? 14.208 -6.212 2.529 1.00 98.19 135 VAL A CA 1
ATOM 1089 C C . VAL A 1 135 ? 13.474 -6.820 1.332 1.00 98.19 135 VAL A C 1
ATOM 1091 O O . VAL A 1 135 ? 13.923 -7.814 0.776 1.00 98.19 135 VAL A O 1
ATOM 1094 N N . ILE A 1 136 ? 12.387 -6.199 0.865 1.00 97.69 136 ILE A N 1
ATOM 1095 C CA . ILE A 1 136 ? 11.638 -6.690 -0.304 1.00 97.69 136 ILE A CA 1
ATOM 1096 C C . ILE A 1 136 ? 12.495 -6.610 -1.574 1.00 97.69 136 ILE A C 1
ATOM 1098 O O . ILE A 1 136 ? 12.515 -7.549 -2.371 1.00 97.69 136 ILE A O 1
ATOM 1102 N N . LYS A 1 137 ? 13.236 -5.516 -1.769 1.00 96.25 137 LYS A N 1
ATOM 1103 C CA . LYS A 1 137 ? 14.137 -5.374 -2.919 1.00 96.25 137 LYS A CA 1
ATOM 1104 C C . LYS A 1 137 ? 15.215 -6.461 -2.956 1.00 96.25 137 LYS A C 1
ATOM 1106 O O . LYS A 1 137 ? 15.496 -6.988 -4.027 1.00 96.25 137 LYS A O 1
ATOM 1111 N N . GLU A 1 138 ? 15.842 -6.749 -1.823 1.00 96.69 138 GLU A N 1
ATOM 1112 C CA . GLU A 1 138 ? 17.004 -7.642 -1.750 1.00 96.69 138 GLU A CA 1
ATOM 1113 C C . GLU A 1 138 ? 16.592 -9.118 -1.710 1.00 96.69 138 GLU A C 1
ATOM 1115 O O . GLU A 1 138 ? 17.210 -9.945 -2.379 1.00 96.69 138 GLU A O 1
ATOM 1120 N N . GLU A 1 139 ? 15.494 -9.434 -1.024 1.00 97.50 139 GLU A N 1
ATOM 1121 C CA . GLU A 1 139 ? 15.086 -10.818 -0.766 1.00 97.50 139 GLU A CA 1
ATOM 1122 C C . GLU A 1 139 ? 13.938 -11.307 -1.658 1.00 97.50 139 GLU A C 1
ATOM 1124 O O . GLU A 1 139 ? 13.742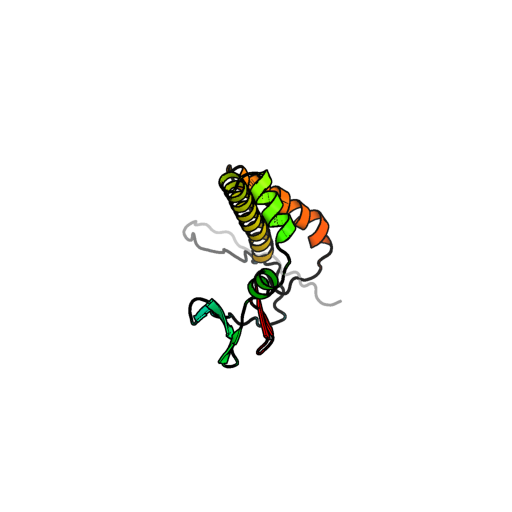 -12.510 -1.784 1.00 97.50 139 GLU A O 1
ATOM 1129 N N . ALA A 1 140 ? 13.147 -10.418 -2.269 1.00 95.69 140 ALA A N 1
ATOM 1130 C CA . ALA A 1 140 ? 12.008 -10.822 -3.102 1.00 95.69 140 ALA A CA 1
ATOM 1131 C C . ALA A 1 140 ? 12.180 -10.424 -4.572 1.00 95.69 140 ALA A C 1
ATOM 1133 O O . ALA A 1 140 ? 12.010 -11.262 -5.459 1.00 95.69 140 ALA A O 1
ATOM 1134 N N . LEU A 1 141 ? 12.541 -9.166 -4.855 1.00 94.94 141 LEU A N 1
ATOM 1135 C CA . LEU A 1 141 ? 12.643 -8.684 -6.240 1.00 94.94 141 LEU A CA 1
ATOM 1136 C C . LEU A 1 141 ? 13.812 -9.308 -7.014 1.00 94.94 141 LEU A C 1
ATOM 1138 O O . LEU A 1 141 ? 13.765 -9.350 -8.238 1.00 94.94 141 LEU A O 1
ATOM 1142 N N . THR A 1 142 ? 14.815 -9.860 -6.330 1.00 93.62 142 THR A N 1
ATOM 1143 C CA . THR A 1 142 ? 15.914 -10.621 -6.953 1.00 93.62 142 THR A CA 1
ATOM 1144 C C . THR A 1 142 ? 15.441 -11.880 -7.683 1.00 93.62 142 THR A C 1
ATOM 1146 O O . THR A 1 142 ? 16.113 -12.337 -8.607 1.00 93.62 142 THR A O 1
ATOM 1149 N N . PHE A 1 143 ? 14.268 -12.410 -7.325 1.00 96.31 143 PHE A N 1
ATOM 1150 C CA . PHE A 1 143 ? 13.638 -13.553 -7.990 1.00 96.31 143 PHE A CA 1
ATOM 1151 C C . PHE A 1 143 ? 12.657 -13.150 -9.103 1.00 96.31 143 PHE A C 1
ATOM 1153 O O . PHE A 1 143 ? 12.110 -14.019 -9.784 1.00 96.31 143 PHE A O 1
ATOM 1160 N N . VAL A 1 144 ? 12.415 -11.850 -9.304 1.00 95.19 144 VAL A N 1
ATOM 1161 C CA . VAL A 1 144 ? 11.488 -11.335 -10.318 1.00 95.19 144 VAL A CA 1
ATOM 1162 C C . VAL A 1 144 ? 12.263 -10.997 -11.588 1.00 95.19 144 VAL A C 1
ATOM 1164 O O . VAL A 1 144 ? 13.063 -10.067 -11.614 1.00 95.19 144 VAL A O 1
ATOM 1167 N N . SER A 1 145 ? 12.012 -11.745 -12.663 1.00 94.50 145 SER A N 1
ATOM 1168 C CA . SER A 1 145 ? 12.675 -11.530 -13.955 1.00 94.50 145 SER A CA 1
ATOM 1169 C C . SER A 1 145 ? 12.072 -10.383 -14.766 1.00 94.50 145 SER A C 1
ATOM 1171 O O . SER A 1 145 ? 12.790 -9.703 -15.493 1.00 94.50 145 SER A O 1
ATOM 1173 N N . GLU A 1 146 ? 10.759 -10.169 -14.660 1.00 94.25 146 GLU A N 1
ATOM 1174 C CA . GLU A 1 146 ? 10.039 -9.137 -15.402 1.00 94.25 146 GLU A CA 1
ATOM 1175 C C . GLU A 1 146 ? 8.952 -8.497 -14.540 1.00 94.25 146 GLU A C 1
ATOM 1177 O O . GLU A 1 146 ? 8.218 -9.176 -13.821 1.00 94.25 146 GLU A O 1
ATOM 1182 N N . ILE A 1 147 ? 8.805 -7.181 -14.674 1.00 95.38 147 ILE A N 1
ATOM 1183 C CA . ILE A 1 147 ? 7.732 -6.408 -14.049 1.00 95.38 147 ILE A CA 1
ATOM 1184 C C . ILE A 1 147 ? 6.893 -5.809 -15.170 1.00 95.38 147 ILE A C 1
ATOM 1186 O O . ILE A 1 147 ? 7.421 -5.088 -16.012 1.00 95.38 147 ILE A O 1
ATOM 1190 N N . TRP A 1 148 ? 5.591 -6.097 -15.208 1.00 95.50 148 TRP A N 1
ATOM 1191 C CA . TRP A 1 148 ? 4.714 -5.581 -16.271 1.00 95.50 148 TRP A CA 1
ATOM 1192 C C . TRP A 1 148 ? 3.892 -4.361 -15.852 1.00 95.50 148 TRP A C 1
ATOM 1194 O O . TRP A 1 148 ? 3.443 -3.617 -16.718 1.00 95.50 148 TRP A O 1
ATOM 1204 N N . GLY A 1 149 ? 3.764 -4.101 -14.551 1.00 93.44 149 GLY A N 1
ATOM 1205 C CA . GLY A 1 149 ? 3.100 -2.923 -13.998 1.00 93.44 149 GLY A CA 1
ATOM 1206 C C . GLY A 1 149 ? 3.371 -2.778 -12.500 1.00 93.44 149 GLY A C 1
ATOM 1207 O O . GLY A 1 149 ? 3.703 -3.757 -11.837 1.00 93.44 149 GLY A O 1
ATOM 1208 N N . SER A 1 150 ? 3.233 -1.556 -11.988 1.00 94.62 150 SER A N 1
ATOM 1209 C CA . SER A 1 150 ? 3.311 -1.203 -10.565 1.00 94.62 150 SER A CA 1
ATOM 1210 C C . SER A 1 150 ? 2.222 -0.176 -10.275 1.00 94.62 150 SER A C 1
ATOM 1212 O O . SER A 1 150 ? 2.071 0.752 -11.067 1.00 94.62 150 SER A O 1
ATOM 1214 N N . GLU A 1 151 ? 1.448 -0.371 -9.200 1.00 93.00 151 GLU A N 1
ATOM 1215 C CA . GLU A 1 151 ? 0.321 0.504 -8.815 1.00 93.00 151 GLU A CA 1
ATOM 1216 C C . GLU A 1 151 ? -0.638 0.797 -9.997 1.00 93.00 151 GLU A C 1
ATOM 1218 O O . GLU A 1 151 ? -1.108 1.917 -10.217 1.00 93.00 151 GLU A O 1
ATOM 1223 N N . VAL A 1 152 ? -0.919 -0.236 -10.804 1.00 93.56 152 VAL A N 1
ATOM 1224 C CA . VAL A 1 152 ? -1.815 -0.155 -11.968 1.00 93.56 152 VAL A CA 1
ATOM 1225 C C . VAL A 1 152 ? -3.240 -0.536 -11.586 1.00 93.56 152 VAL A C 1
ATOM 1227 O O . VAL A 1 152 ? -3.478 -1.508 -10.876 1.00 93.56 152 VAL A O 1
ATOM 1230 N N . SER A 1 153 ? -4.218 0.212 -12.093 1.00 92.25 153 SER A N 1
ATOM 1231 C CA . SER A 1 153 ? -5.626 -0.103 -11.852 1.00 92.25 153 SER A CA 1
ATOM 1232 C C . SER A 1 153 ? -6.082 -1.312 -12.668 1.00 92.25 153 SER A C 1
ATOM 1234 O O . SER A 1 153 ? -5.825 -1.399 -13.868 1.00 92.25 153 SER A O 1
ATOM 1236 N N . LEU A 1 154 ? -6.812 -2.218 -12.023 1.00 93.31 154 LEU A N 1
ATOM 1237 C CA . LEU A 1 154 ? -7.431 -3.388 -12.642 1.00 93.31 154 LEU A CA 1
ATOM 1238 C C . LEU A 1 154 ? -8.899 -3.483 -12.237 1.00 93.31 154 LEU A C 1
ATOM 1240 O O . LEU A 1 154 ? -9.285 -3.070 -11.141 1.00 93.31 154 LEU A O 1
ATOM 1244 N N . TYR A 1 155 ? -9.723 -4.066 -13.104 1.00 93.25 155 TYR A N 1
ATOM 1245 C CA . TYR A 1 155 ? -11.113 -4.366 -12.781 1.00 93.25 155 TYR A CA 1
ATOM 1246 C C . TYR A 1 155 ? -11.549 -5.708 -13.348 1.00 93.25 155 TYR A C 1
ATOM 1248 O O . TYR A 1 155 ? -11.085 -6.147 -14.399 1.00 93.25 155 TYR A O 1
ATOM 1256 N N . HIS A 1 156 ? -12.480 -6.336 -12.641 1.00 92.38 156 HIS A N 1
ATOM 1257 C CA . HIS A 1 156 ? -13.304 -7.395 -13.182 1.00 92.38 156 HIS A CA 1
ATOM 1258 C C . HIS A 1 156 ? -14.664 -6.788 -13.550 1.00 92.38 156 HIS A C 1
ATOM 1260 O O . HIS A 1 156 ? -15.329 -6.242 -12.657 1.00 92.38 156 HIS A O 1
ATOM 1266 N N . PRO A 1 157 ? -15.113 -6.898 -14.817 1.00 88.88 157 PRO A N 1
ATOM 1267 C CA . PRO A 1 157 ? -16.383 -6.333 -15.260 1.00 88.88 157 PRO A CA 1
ATOM 1268 C C . PRO A 1 157 ? -17.517 -6.694 -14.308 1.00 88.88 157 PRO A C 1
ATOM 1270 O O . PRO A 1 157 ? -17.684 -7.868 -13.969 1.00 88.88 157 PRO A O 1
ATOM 1273 N N . LYS A 1 158 ? -18.268 -5.679 -13.867 1.00 87.44 158 LYS A N 1
ATOM 1274 C CA . LYS A 1 158 ? -19.446 -5.791 -12.985 1.00 87.44 158 LYS A CA 1
ATOM 1275 C C . LYS A 1 158 ? -19.219 -6.389 -11.586 1.00 87.44 158 LYS A C 1
ATOM 1277 O O . LYS A 1 158 ? -20.201 -6.556 -10.868 1.00 87.44 158 LYS A O 1
ATOM 1282 N N . ILE A 1 159 ? -17.983 -6.700 -11.174 1.00 92.19 159 ILE A N 1
ATOM 1283 C CA . ILE A 1 159 ? -17.721 -7.326 -9.862 1.00 92.19 159 ILE A CA 1
ATOM 1284 C C . ILE A 1 159 ? -16.933 -6.396 -8.929 1.00 92.19 159 ILE A C 1
ATOM 1286 O O . ILE A 1 159 ? -17.465 -5.972 -7.904 1.00 92.19 159 ILE A O 1
ATOM 1290 N N . TYR A 1 160 ? -15.677 -6.072 -9.246 1.00 93.56 160 TYR A N 1
ATOM 1291 C CA . TYR A 1 160 ? -14.816 -5.244 -8.390 1.00 93.56 160 TYR A CA 1
ATOM 1292 C C . TYR A 1 160 ? -13.675 -4.597 -9.178 1.00 93.56 160 TYR A C 1
ATOM 1294 O O . TYR A 1 160 ? -13.363 -5.009 -10.294 1.00 93.56 160 TYR A O 1
AT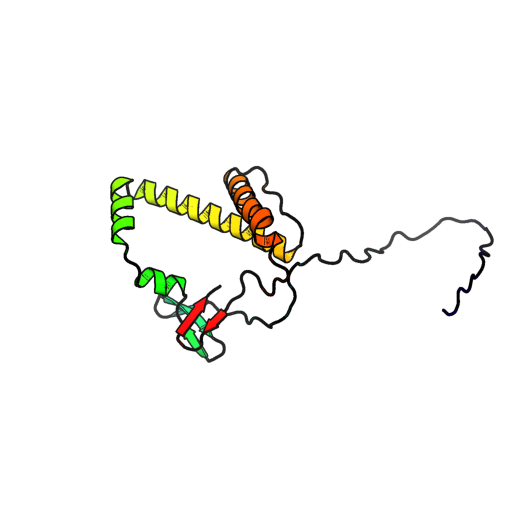OM 1302 N N . ALA A 1 161 ? -13.011 -3.620 -8.563 1.00 94.56 161 ALA A N 1
ATOM 1303 C CA . ALA A 1 161 ? -11.776 -3.023 -9.067 1.00 94.56 161 ALA A CA 1
ATOM 1304 C C . ALA A 1 161 ? -10.737 -2.828 -7.952 1.00 94.56 161 ALA A C 1
ATOM 1306 O O . ALA A 1 161 ? -11.048 -2.924 -6.762 1.00 94.56 161 ALA A O 1
ATOM 1307 N N . GLY A 1 162 ? -9.491 -2.562 -8.326 1.00 91.50 162 GLY A N 1
ATOM 1308 C CA . GLY A 1 162 ? -8.384 -2.385 -7.393 1.00 91.50 162 GLY A CA 1
ATOM 1309 C C . GLY A 1 162 ? -7.180 -1.706 -8.033 1.00 91.50 162 GLY A C 1
ATOM 1310 O O . GLY A 1 162 ? -7.157 -1.459 -9.238 1.00 91.50 162 GLY A O 1
ATOM 1311 N N . THR A 1 163 ? -6.209 -1.376 -7.195 1.00 89.19 163 THR A N 1
ATOM 1312 C CA . THR A 1 163 ? -4.873 -0.892 -7.549 1.00 89.19 163 THR A CA 1
ATOM 1313 C C . THR A 1 163 ? -3.909 -1.610 -6.623 1.00 89.19 163 THR A C 1
ATOM 1315 O O . THR A 1 163 ? -4.307 -1.770 -5.442 1.00 89.19 163 THR A O 1
#

Sequence (163 aa):
MEKYIMEHILVKHQEGALWLTSSLNILQWSRKLITRRYNYETLKKESVEGRRLYSCPDGNAVASVTTILDRTKDKTQLNEWRKRVGEQKAQEITTEAASVGTRMHKFLEDYIDTGDWPAAGSNPFSQQANDMAKVIKEEALTFVSEIWGSEVSLYHPKIYAGT

Radius of gyration: 26.38 Å; chains: 1; bounding box: 72×43×69 Å

Organism: NCBI:txid408172